Protein AF-A0A0Q7Z642-F1 (afdb_monomer)

Foldseek 3Di:
DDPVVVVVVVVVLVVLVVVLVVVLVVLLVVLVVQLVVVCVVDVDLLCLLVSLVSLLVSLVVSVVSVVVSVVVSVVVVVVVCVVVVNPDDDPPVPPDPPPSVVSSVVSNVSSVVSSVRNVVVVPD

pLDDT: mean 82.87, std 10.45, range [47.28, 94.44]

Structure (mmCIF, N/CA/C/O backbone):
data_AF-A0A0Q7Z642-F1
#
_entry.id   AF-A0A0Q7Z642-F1
#
loop_
_atom_site.group_PDB
_atom_site.id
_atom_site.type_symbol
_atom_site.label_atom_id
_atom_site.label_alt_id
_atom_site.label_comp_id
_atom_site.label_asym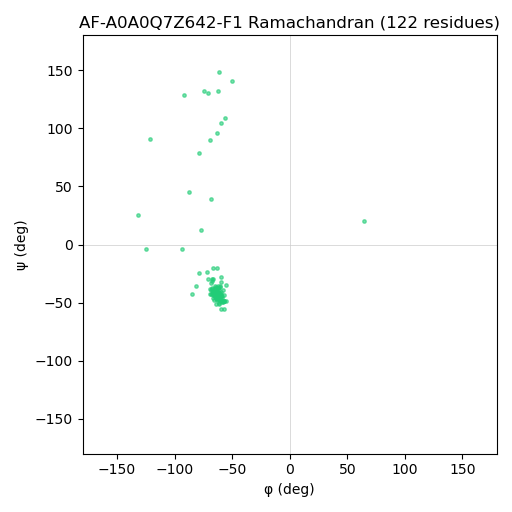_id
_atom_site.label_entity_id
_atom_site.label_seq_id
_atom_site.pdbx_PDB_ins_code
_atom_site.Cartn_x
_atom_site.Cartn_y
_atom_site.Cartn_z
_atom_site.occupancy
_atom_site.B_iso_or_equiv
_atom_site.auth_seq_id
_atom_site.auth_comp_id
_atom_site.auth_asym_id
_atom_site.auth_atom_id
_atom_site.pdbx_PDB_model_num
ATOM 1 N N . MET A 1 1 ? -19.928 -6.765 32.585 1.00 61.41 1 MET A N 1
ATOM 2 C CA . MET A 1 1 ? -20.115 -6.380 31.170 1.00 61.41 1 MET A CA 1
ATOM 3 C C . MET A 1 1 ? -20.857 -7.499 30.475 1.00 61.41 1 MET A C 1
ATOM 5 O O . MET A 1 1 ? -20.410 -8.637 30.582 1.00 61.41 1 MET A O 1
ATOM 9 N N . ASP A 1 2 ? -21.956 -7.181 29.793 1.00 79.88 2 ASP A N 1
ATOM 10 C CA . ASP A 1 2 ? -22.701 -8.155 28.993 1.00 79.88 2 ASP A CA 1
ATOM 11 C C . ASP A 1 2 ? -21.840 -8.700 27.855 1.00 79.88 2 ASP A C 1
ATOM 13 O O . ASP A 1 2 ? -21.193 -7.954 27.113 1.00 79.88 2 ASP A O 1
ATOM 17 N N . ARG A 1 3 ? -21.834 -10.026 27.718 1.00 79.00 3 ARG A N 1
ATOM 18 C CA . ARG A 1 3 ? -21.097 -10.752 26.677 1.00 79.00 3 ARG A CA 1
ATOM 19 C C . ARG A 1 3 ? -21.469 -10.265 25.273 1.00 79.00 3 ARG A C 1
ATOM 21 O O . ARG A 1 3 ? -20.598 -10.159 24.412 1.00 79.00 3 ARG A O 1
ATOM 28 N N . ASP A 1 4 ? -22.729 -9.897 25.075 1.00 82.06 4 ASP A N 1
ATOM 29 C CA . ASP A 1 4 ? -23.249 -9.416 23.796 1.00 82.06 4 ASP A CA 1
ATOM 30 C C . ASP A 1 4 ? -22.660 -8.053 23.412 1.00 82.06 4 ASP A C 1
ATOM 32 O O . ASP A 1 4 ? -22.281 -7.842 22.260 1.00 82.06 4 ASP A O 1
ATOM 36 N N . ALA A 1 5 ? -22.448 -7.160 24.384 1.00 77.12 5 ALA A N 1
ATOM 37 C CA . ALA A 1 5 ? -21.808 -5.866 24.147 1.00 77.12 5 ALA A CA 1
ATOM 38 C C . ALA A 1 5 ? -20.340 -6.019 23.698 1.00 77.12 5 ALA A C 1
ATOM 40 O O . ALA A 1 5 ? -19.860 -5.274 22.840 1.00 77.12 5 ALA A O 1
ATOM 41 N N . LEU A 1 6 ? -19.628 -7.022 24.226 1.00 78.50 6 LEU A N 1
ATOM 42 C CA . LEU A 1 6 ? -18.258 -7.340 23.804 1.00 78.50 6 LEU A CA 1
ATOM 43 C C . LEU A 1 6 ? -18.207 -7.921 22.384 1.00 78.50 6 LEU A C 1
ATOM 45 O O . LEU A 1 6 ? -17.304 -7.578 21.618 1.00 78.50 6 LEU A O 1
ATOM 49 N N . LEU A 1 7 ? -19.178 -8.758 22.010 1.00 83.75 7 LEU A N 1
ATOM 50 C CA . LEU A 1 7 ? -19.278 -9.318 20.659 1.00 83.75 7 LEU A CA 1
ATOM 51 C C . LEU A 1 7 ? -19.598 -8.239 19.619 1.00 83.75 7 LEU A C 1
ATOM 53 O O . LEU A 1 7 ? -18.966 -8.198 18.561 1.00 83.75 7 LEU A O 1
ATOM 57 N N . VAL A 1 8 ? -20.517 -7.323 19.936 1.00 81.50 8 VAL A N 1
ATOM 58 C CA . VAL A 1 8 ? -20.831 -6.167 19.080 1.00 81.50 8 VAL A CA 1
ATOM 59 C C . VAL A 1 8 ? -19.600 -5.273 18.908 1.00 81.50 8 VAL A C 1
ATOM 61 O O . VAL A 1 8 ? -19.260 -4.909 17.780 1.00 81.50 8 VAL A O 1
ATOM 64 N N . ARG A 1 9 ? -18.866 -4.992 19.994 1.00 78.19 9 ARG A N 1
ATOM 65 C CA . ARG A 1 9 ? -17.601 -4.237 19.950 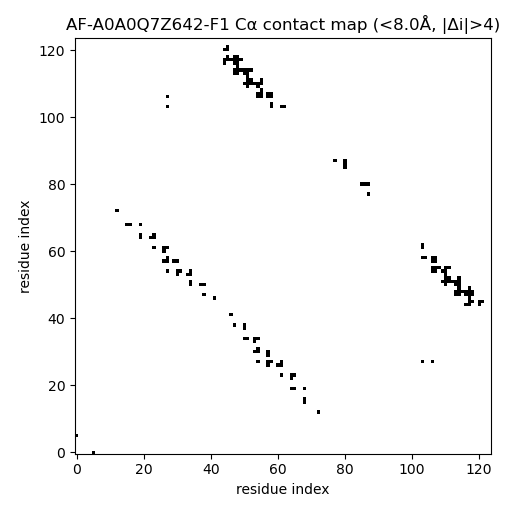1.00 78.19 9 ARG A CA 1
ATOM 66 C C . ARG A 1 9 ? -16.580 -4.895 19.027 1.00 78.19 9 ARG A C 1
ATOM 68 O O . ARG A 1 9 ? -15.981 -4.213 18.195 1.00 78.19 9 ARG A O 1
ATOM 75 N N . TYR A 1 10 ? -16.379 -6.204 19.170 1.00 80.00 10 TYR A N 1
ATOM 76 C CA . TYR A 1 10 ? -15.436 -6.943 18.336 1.00 80.00 10 TYR A CA 1
ATOM 77 C C . TYR A 1 10 ? -15.827 -6.877 16.857 1.00 80.00 10 TYR A C 1
ATOM 79 O O . TYR A 1 10 ? -14.975 -6.583 16.023 1.00 80.00 10 TYR A O 1
ATOM 87 N N . ARG A 1 11 ? -17.116 -7.058 16.543 1.00 85.62 11 ARG A N 1
ATOM 88 C CA . ARG A 1 11 ? -17.632 -7.036 15.169 1.00 85.62 11 ARG A CA 1
ATOM 89 C C . ARG A 1 11 ? -17.437 -5.686 14.477 1.00 85.62 11 ARG A C 1
ATOM 91 O O . ARG A 1 11 ? -16.921 -5.631 13.366 1.00 85.62 11 ARG A O 1
ATOM 98 N N . VAL A 1 12 ? -17.777 -4.583 15.145 1.00 83.00 12 VAL A N 1
ATOM 99 C CA . VAL A 1 12 ? -17.593 -3.233 14.576 1.00 83.00 12 VAL A CA 1
ATOM 100 C C . VAL A 1 12 ? -16.108 -2.936 14.327 1.00 83.00 12 VAL A C 1
ATOM 102 O O . VAL A 1 12 ? -15.732 -2.374 13.293 1.00 83.00 12 VAL A O 1
ATOM 105 N N . MET A 1 13 ? -15.236 -3.359 15.249 1.00 79.56 13 MET A N 1
ATOM 106 C CA . MET A 1 13 ? -13.788 -3.202 15.097 1.00 79.56 13 MET A CA 1
ATOM 107 C C . MET A 1 13 ? -13.215 -4.078 13.975 1.00 79.56 13 MET A C 1
ATOM 109 O O . MET A 1 13 ? -12.337 -3.617 13.240 1.00 79.56 13 MET A O 1
ATOM 113 N N . SER A 1 14 ? -13.696 -5.316 13.819 1.00 81.75 14 SER A N 1
ATOM 114 C CA . SER A 1 14 ? -13.248 -6.217 12.755 1.00 81.75 14 SER A CA 1
ATOM 115 C C . SER A 1 14 ? -13.691 -5.742 11.375 1.00 81.75 14 SER A C 1
ATOM 117 O O . SER A 1 14 ? -12.877 -5.745 10.454 1.00 81.75 14 SER A O 1
ATOM 119 N N . ASP A 1 15 ? -14.934 -5.276 11.236 1.00 87.19 15 ASP A N 1
ATOM 120 C CA . ASP A 1 15 ? -15.488 -4.824 9.953 1.00 87.19 15 ASP A CA 1
ATOM 121 C C . ASP A 1 15 ? -14.731 -3.602 9.420 1.00 87.19 15 ASP A C 1
ATOM 123 O O . ASP A 1 15 ? -14.373 -3.543 8.241 1.00 87.19 15 ASP A O 1
ATOM 127 N N . THR A 1 16 ? -14.387 -2.665 10.308 1.00 80.75 16 THR A N 1
ATOM 128 C CA . THR A 1 16 ? -13.599 -1.477 9.948 1.00 80.75 16 THR A CA 1
ATOM 129 C C . THR A 1 16 ? -12.197 -1.864 9.463 1.00 80.75 16 THR A C 1
ATOM 131 O O . THR A 1 16 ? -11.756 -1.396 8.412 1.00 80.75 16 THR A O 1
ATOM 134 N N . ARG A 1 17 ? -11.506 -2.769 10.174 1.00 82.69 17 ARG A N 1
ATOM 135 C CA . ARG A 1 17 ? -10.182 -3.274 9.757 1.00 82.69 17 ARG A CA 1
ATOM 136 C C . ARG A 1 17 ? -10.238 -4.021 8.424 1.00 82.69 17 ARG A C 1
ATOM 138 O O . ARG A 1 17 ? -9.375 -3.821 7.572 1.00 82.69 17 ARG A O 1
ATOM 145 N N . LEU A 1 18 ? -11.261 -4.852 8.218 1.00 85.94 18 LEU A N 1
ATOM 146 C CA . LEU A 1 18 ? -11.483 -5.578 6.964 1.00 85.94 18 LEU A CA 1
ATOM 147 C C . LEU A 1 18 ? -11.702 -4.624 5.789 1.00 85.94 18 LEU A C 1
ATOM 149 O O . LEU A 1 18 ? -11.143 -4.844 4.715 1.00 85.94 18 LEU A O 1
ATOM 153 N N . HIS A 1 19 ? -12.476 -3.556 5.986 1.00 88.44 19 HIS A N 1
ATOM 154 C CA . HIS A 1 19 ? -12.716 -2.552 4.955 1.00 88.44 19 HIS A CA 1
ATOM 155 C C . HIS A 1 19 ? -11.418 -1.857 4.516 1.00 88.44 19 HIS A C 1
ATOM 157 O O . HIS A 1 19 ? -11.106 -1.839 3.324 1.00 88.44 19 HIS A O 1
ATOM 163 N N . PHE A 1 20 ? -10.616 -1.362 5.466 1.00 86.62 20 PHE A N 1
ATOM 164 C CA . PHE A 1 20 ? -9.326 -0.737 5.154 1.00 86.62 20 PHE A CA 1
ATOM 165 C C . PHE A 1 20 ? -8.323 -1.720 4.551 1.00 86.62 20 PHE A C 1
ATOM 167 O O . PHE A 1 20 ? -7.628 -1.363 3.603 1.00 86.62 20 PHE A O 1
ATOM 174 N N . SER A 1 21 ? -8.296 -2.967 5.028 1.00 87.38 21 SER A N 1
ATOM 175 C CA . SER A 1 21 ? -7.441 -4.013 4.458 1.00 87.38 21 SER A CA 1
ATOM 176 C C . SER A 1 21 ? -7.800 -4.303 2.999 1.00 87.38 21 SER A C 1
ATOM 178 O O . SER A 1 21 ? -6.915 -4.387 2.153 1.00 87.38 21 SER A O 1
ATOM 180 N N . ARG A 1 22 ? -9.095 -4.399 2.669 1.00 90.19 22 ARG A N 1
ATOM 181 C CA . ARG A 1 22 ? -9.555 -4.590 1.283 1.00 90.19 22 ARG A CA 1
ATOM 182 C C . ARG A 1 22 ? -9.175 -3.415 0.390 1.00 90.19 22 ARG A C 1
ATOM 184 O O . ARG A 1 22 ? -8.664 -3.642 -0.699 1.00 90.19 22 ARG A O 1
ATOM 191 N N . LEU A 1 23 ? -9.389 -2.182 0.853 1.00 90.12 23 LEU A N 1
ATOM 192 C CA . LEU A 1 23 ? -8.988 -0.983 0.111 1.00 90.12 23 LEU A CA 1
ATOM 193 C C . LEU A 1 23 ? -7.475 -0.936 -0.110 1.00 90.12 23 LEU A C 1
ATOM 195 O O . LEU A 1 23 ? -7.030 -0.649 -1.215 1.00 90.12 23 LEU A O 1
ATOM 199 N N . TYR A 1 24 ? -6.694 -1.257 0.921 1.00 91.00 24 TYR A N 1
ATOM 200 C CA . TYR A 1 24 ? -5.242 -1.334 0.834 1.00 91.00 24 TYR A CA 1
ATOM 201 C C . TYR A 1 24 ? -4.808 -2.320 -0.257 1.00 91.00 24 TYR A C 1
ATOM 203 O O . TYR A 1 24 ? -4.110 -1.927 -1.186 1.00 91.00 24 TYR A O 1
ATOM 211 N N . PHE A 1 25 ? -5.270 -3.573 -0.201 1.00 90.38 25 PHE A N 1
ATOM 212 C CA . PHE A 1 25 ? -4.886 -4.579 -1.195 1.00 90.38 25 PHE A CA 1
ATOM 213 C C . PHE A 1 25 ? -5.428 -4.274 -2.592 1.00 90.38 25 PHE A C 1
ATOM 215 O O . PHE A 1 25 ? -4.771 -4.613 -3.570 1.00 90.38 25 PHE A O 1
ATOM 222 N N . ALA A 1 26 ? -6.578 -3.606 -2.706 1.00 91.81 26 ALA A N 1
ATOM 223 C CA . ALA A 1 26 ? -7.092 -3.147 -3.992 1.00 91.81 26 ALA A CA 1
ATOM 224 C C . ALA A 1 26 ? -6.180 -2.088 -4.631 1.00 91.81 26 ALA A C 1
ATOM 226 O O . ALA A 1 26 ? -5.943 -2.151 -5.833 1.00 91.81 26 ALA A O 1
ATOM 227 N N . VAL A 1 27 ? -5.636 -1.153 -3.840 1.00 92.62 27 VAL A N 1
ATOM 228 C CA . VAL A 1 27 ? -4.682 -0.143 -4.330 1.00 92.62 27 VAL A CA 1
ATOM 229 C C . VAL A 1 27 ? -3.394 -0.801 -4.813 1.00 92.62 27 VAL A C 1
ATOM 231 O O . VAL A 1 27 ? -3.011 -0.553 -5.948 1.00 92.62 27 VAL A O 1
ATOM 234 N N . ILE A 1 28 ? -2.789 -1.668 -3.993 1.00 91.81 28 ILE A N 1
ATOM 235 C CA . ILE A 1 28 ? -1.572 -2.434 -4.333 1.00 91.81 28 ILE A CA 1
ATOM 236 C C . ILE A 1 28 ? -1.801 -3.270 -5.606 1.00 91.81 28 ILE A C 1
ATOM 238 O O . ILE A 1 28 ? -1.014 -3.243 -6.546 1.00 91.81 28 ILE A O 1
ATOM 242 N N . ALA A 1 29 ? -2.912 -4.010 -5.677 1.00 92.50 29 ALA A N 1
ATOM 243 C CA . ALA A 1 29 ? -3.223 -4.825 -6.849 1.00 92.50 29 ALA A CA 1
ATOM 244 C C . ALA A 1 29 ? -3.406 -3.965 -8.108 1.00 92.50 29 ALA A C 1
ATOM 246 O O . ALA A 1 29 ? -2.928 -4.333 -9.179 1.00 92.50 29 ALA A O 1
ATOM 247 N N . PHE A 1 30 ? -4.073 -2.816 -7.984 1.00 93.94 30 PHE A N 1
ATOM 248 C CA . PHE A 1 30 ? -4.256 -1.887 -9.092 1.00 93.94 30 PHE A CA 1
ATOM 249 C C . PHE A 1 30 ? -2.928 -1.308 -9.583 1.00 93.94 30 PHE A C 1
ATOM 251 O O . PHE A 1 30 ? -2.701 -1.294 -10.790 1.00 93.94 30 PHE A O 1
ATOM 258 N N . SER A 1 31 ? -2.043 -0.862 -8.685 1.00 91.88 31 SER A N 1
ATOM 259 C CA . SER A 1 31 ? -0.735 -0.334 -9.079 1.00 91.88 31 SER A CA 1
ATOM 260 C C . SER A 1 31 ? 0.114 -1.399 -9.761 1.00 91.88 31 SER A C 1
ATOM 262 O O . SER A 1 31 ? 0.625 -1.129 -10.842 1.00 91.88 31 SER A O 1
ATOM 264 N N . VAL A 1 32 ? 0.165 -2.626 -9.234 1.00 91.69 32 VAL A N 1
ATOM 265 C CA . VAL A 1 32 ? 0.871 -3.747 -9.881 1.00 91.69 32 VAL A CA 1
ATOM 266 C C . VAL A 1 32 ? 0.312 -4.042 -11.276 1.00 91.69 32 VAL A C 1
ATOM 268 O O . VAL A 1 32 ? 1.076 -4.141 -12.238 1.00 91.69 32 VAL A O 1
ATOM 271 N N . LEU A 1 33 ? -1.012 -4.163 -11.416 1.00 94.44 33 LEU A N 1
ATOM 272 C CA . LEU A 1 33 ? -1.646 -4.434 -12.711 1.00 94.44 33 LEU A CA 1
ATOM 273 C C . LEU A 1 33 ? -1.405 -3.302 -13.712 1.00 94.44 33 LEU A C 1
ATOM 275 O O . LEU A 1 33 ? -1.123 -3.568 -14.879 1.00 94.44 33 LEU A O 1
ATOM 279 N N . LEU A 1 34 ? -1.478 -2.049 -13.261 1.00 91.88 34 LEU A N 1
ATOM 280 C CA . LEU A 1 34 ? -1.207 -0.886 -14.097 1.00 91.88 34 LEU A CA 1
ATOM 281 C C . LEU A 1 34 ? 0.259 -0.852 -14.543 1.00 91.88 34 LEU A C 1
ATOM 283 O O . LEU A 1 34 ? 0.528 -0.616 -15.717 1.00 91.88 34 LEU A O 1
ATOM 287 N N . THR A 1 35 ? 1.205 -1.137 -13.647 1.00 91.25 35 THR A N 1
ATOM 288 C CA . THR A 1 35 ? 2.631 -1.243 -13.980 1.00 91.25 35 THR A CA 1
ATOM 289 C C . THR A 1 35 ? 2.881 -2.318 -15.032 1.00 91.25 35 THR A C 1
ATOM 291 O O . THR A 1 35 ? 3.573 -2.051 -16.012 1.00 91.25 35 THR A O 1
ATOM 294 N N . LEU A 1 36 ? 2.282 -3.505 -14.881 1.00 91.00 36 LEU A N 1
ATOM 295 C CA . LEU A 1 36 ? 2.393 -4.586 -15.865 1.00 91.00 36 LEU A CA 1
ATOM 296 C C . LEU A 1 36 ? 1.776 -4.203 -17.216 1.00 91.00 36 LEU A C 1
ATOM 298 O O . LEU A 1 36 ? 2.376 -4.465 -18.257 1.00 91.00 36 LEU A O 1
ATOM 302 N N . ALA A 1 37 ? 0.609 -3.555 -17.211 1.00 91.00 37 ALA A N 1
ATOM 303 C CA . ALA A 1 37 ? -0.049 -3.096 -18.430 1.00 91.00 37 ALA A CA 1
ATOM 304 C C . ALA A 1 37 ? 0.788 -2.042 -19.172 1.00 91.00 37 ALA A C 1
ATOM 306 O O . ALA A 1 37 ? 0.941 -2.118 -20.390 1.00 91.00 37 ALA A O 1
ATOM 307 N N . LEU A 1 38 ? 1.370 -1.085 -18.444 1.00 88.69 38 LEU A N 1
ATOM 308 C CA . LEU A 1 38 ? 2.247 -0.072 -19.027 1.00 88.69 38 LEU A CA 1
ATOM 309 C C . LEU A 1 38 ? 3.540 -0.681 -19.569 1.00 88.69 38 LEU A C 1
ATOM 311 O O . LEU A 1 38 ? 3.981 -0.294 -20.646 1.00 88.69 38 LEU A O 1
ATOM 315 N N . TRP A 1 39 ? 4.119 -1.652 -18.863 1.00 85.31 39 TRP A N 1
ATOM 316 C CA . TRP A 1 39 ? 5.310 -2.358 -19.330 1.00 85.31 39 TRP A CA 1
ATOM 317 C C . TRP A 1 39 ? 5.044 -3.174 -20.603 1.00 85.31 39 TRP A C 1
ATOM 319 O O . TRP A 1 39 ? 5.870 -3.189 -21.510 1.00 85.31 39 TRP A O 1
ATOM 329 N N . ALA A 1 40 ? 3.862 -3.788 -20.719 1.00 87.50 40 ALA A N 1
ATOM 330 C CA . ALA A 1 40 ? 3.446 -4.485 -21.936 1.00 87.50 40 ALA A CA 1
ATOM 331 C C . ALA A 1 40 ? 3.215 -3.534 -23.126 1.00 87.50 40 ALA A C 1
ATOM 333 O O . ALA A 1 40 ? 3.432 -3.925 -24.272 1.00 87.50 40 ALA A O 1
ATOM 334 N N . LEU A 1 41 ? 2.775 -2.296 -22.868 1.00 87.50 41 LEU A N 1
ATOM 335 C CA . LEU A 1 41 ? 2.519 -1.290 -23.903 1.00 87.50 41 LEU A CA 1
ATOM 336 C C . LEU A 1 41 ? 3.802 -0.573 -24.358 1.00 87.50 41 LEU A C 1
ATOM 338 O O . LEU A 1 41 ? 3.942 -0.245 -25.535 1.00 87.50 41 LEU A O 1
ATOM 342 N N . PHE A 1 42 ? 4.738 -0.344 -23.436 1.00 84.06 42 PHE A N 1
ATOM 343 C CA . PHE A 1 42 ? 5.992 0.363 -23.680 1.00 84.06 42 PHE A CA 1
ATOM 344 C C . PHE A 1 42 ? 7.186 -0.535 -23.348 1.00 84.06 42 PHE A C 1
ATOM 346 O O . PHE A 1 42 ? 7.718 -0.511 -22.241 1.00 84.06 42 PHE A O 1
ATOM 353 N N . LEU A 1 43 ? 7.661 -1.279 -24.348 1.00 77.38 43 LEU A N 1
ATOM 354 C CA . LEU A 1 43 ? 8.835 -2.158 -24.236 1.00 77.38 43 LEU A CA 1
ATOM 355 C C . LEU A 1 43 ? 10.181 -1.403 -24.270 1.00 77.38 43 LEU A C 1
ATOM 357 O O . LEU A 1 43 ? 11.236 -2.012 -24.436 1.00 77.38 43 LEU A O 1
ATOM 361 N N . VAL A 1 44 ? 10.160 -0.074 -24.138 1.00 82.94 44 VAL A N 1
ATOM 362 C CA . VAL A 1 44 ? 11.356 0.776 -24.173 1.00 82.94 44 VAL A CA 1
ATOM 363 C C . VAL A 1 44 ? 11.878 0.977 -22.754 1.00 82.94 44 VAL A C 1
ATOM 365 O O . VAL A 1 44 ? 11.134 1.384 -21.865 1.00 82.94 44 VAL A O 1
ATOM 368 N N . VAL A 1 45 ? 13.173 0.730 -22.546 1.00 79.19 45 VAL A N 1
ATOM 369 C CA . VAL A 1 45 ? 13.816 0.792 -21.221 1.00 79.19 45 VAL A CA 1
ATOM 370 C C . VAL A 1 45 ? 13.719 2.191 -20.597 1.00 79.19 45 VAL A C 1
ATOM 372 O O . VAL A 1 45 ? 13.475 2.306 -19.402 1.00 79.19 45 VAL A O 1
ATOM 375 N N . GLU A 1 46 ? 13.802 3.257 -21.395 1.00 80.25 46 GLU A N 1
ATOM 376 C CA . GLU A 1 46 ? 13.645 4.647 -20.932 1.00 80.25 46 GLU A CA 1
ATOM 377 C C . GLU A 1 46 ? 12.270 4.912 -20.289 1.00 80.25 46 GLU A C 1
ATOM 379 O O . GLU A 1 46 ? 12.152 5.667 -19.320 1.00 80.25 46 GLU A O 1
ATOM 384 N N . ALA A 1 47 ? 11.217 4.230 -20.760 1.00 82.00 47 ALA A N 1
ATOM 385 C CA . ALA A 1 47 ? 9.870 4.372 -20.210 1.00 82.00 47 ALA A CA 1
ATOM 386 C C . ALA A 1 47 ? 9.766 3.839 -18.770 1.00 82.00 47 ALA A C 1
ATOM 388 O O . ALA A 1 47 ? 8.878 4.260 -18.024 1.00 82.00 47 ALA A O 1
ATOM 389 N N . LEU A 1 48 ? 10.698 2.976 -18.336 1.00 83.94 48 LEU A N 1
ATOM 390 C CA . LEU A 1 48 ? 10.750 2.464 -16.963 1.00 83.94 48 LEU A CA 1
ATOM 391 C C . LEU A 1 48 ? 10.900 3.584 -15.928 1.00 83.94 48 LEU A C 1
ATOM 393 O O . LEU A 1 48 ? 10.386 3.443 -14.818 1.00 83.94 48 LEU A O 1
ATOM 397 N N . ALA A 1 49 ? 11.508 4.718 -16.302 1.00 85.19 49 ALA A N 1
ATOM 398 C CA . ALA A 1 49 ? 11.637 5.883 -15.430 1.00 85.19 49 ALA A CA 1
ATOM 399 C C . ALA A 1 49 ? 10.265 6.438 -15.021 1.00 85.19 49 ALA A C 1
ATOM 401 O O . ALA A 1 49 ? 10.061 6.819 -13.872 1.00 85.19 49 ALA A O 1
ATOM 402 N N . VAL A 1 50 ? 9.309 6.454 -15.954 1.00 87.50 50 VAL A N 1
ATOM 403 C CA . VAL A 1 50 ? 7.941 6.940 -15.724 1.00 87.50 50 VAL A CA 1
ATOM 404 C C . VAL A 1 50 ? 7.067 5.835 -15.132 1.00 87.50 50 VAL A C 1
ATOM 406 O O . VAL A 1 50 ? 6.328 6.073 -14.179 1.00 87.50 50 VAL A O 1
ATOM 409 N N . ILE A 1 51 ? 7.184 4.608 -15.646 1.00 88.62 51 ILE A N 1
ATOM 410 C CA . ILE A 1 51 ? 6.406 3.449 -15.185 1.00 88.62 51 ILE A CA 1
ATOM 411 C C . ILE A 1 51 ? 6.716 3.123 -13.718 1.00 88.62 51 ILE A C 1
ATOM 413 O O . ILE A 1 51 ? 5.807 2.799 -12.954 1.00 88.62 51 ILE A O 1
ATOM 417 N N . GLY A 1 52 ? 7.974 3.268 -13.296 1.00 85.75 52 GLY A N 1
ATOM 418 C CA . GLY A 1 52 ? 8.405 3.031 -11.920 1.00 85.75 52 GLY A CA 1
ATOM 419 C C . GLY A 1 52 ? 7.777 3.976 -10.890 1.00 85.75 52 GLY A C 1
ATOM 420 O O . GLY A 1 52 ? 7.682 3.613 -9.719 1.00 85.75 52 GLY A O 1
ATOM 421 N N . TRP A 1 53 ? 7.258 5.142 -11.297 1.00 90.44 53 TRP A N 1
ATOM 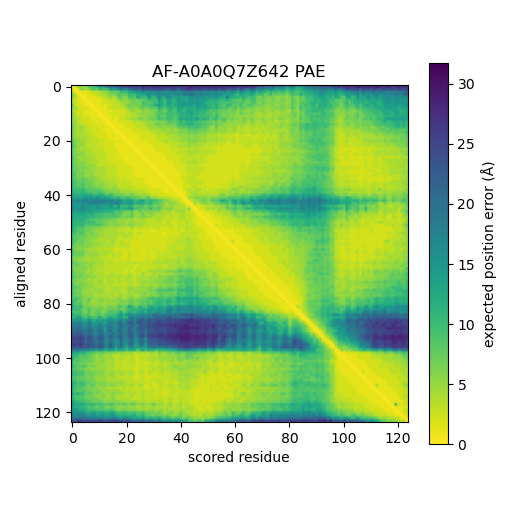422 C CA . TRP A 1 53 ? 6.527 6.033 -10.387 1.00 90.44 53 TRP A CA 1
ATOM 423 C C . TRP A 1 53 ? 5.144 5.508 -9.997 1.00 90.44 53 TRP A C 1
ATOM 425 O O . TRP A 1 53 ? 4.638 5.872 -8.936 1.00 90.44 53 TRP A O 1
ATOM 435 N N . VAL A 1 54 ? 4.539 4.633 -10.805 1.00 92.12 54 VAL A N 1
ATOM 436 C CA . VAL A 1 54 ? 3.222 4.039 -10.525 1.00 92.12 54 VAL A CA 1
ATOM 437 C C . VAL A 1 54 ? 3.201 3.256 -9.204 1.00 92.12 54 VAL A C 1
ATOM 439 O O . VAL A 1 54 ? 2.392 3.599 -8.340 1.00 92.12 54 VAL A O 1
ATOM 442 N N . PRO A 1 55 ? 4.079 2.263 -8.975 1.00 90.38 55 PRO A N 1
ATOM 443 C CA . PRO A 1 55 ? 4.121 1.537 -7.705 1.00 90.38 55 PRO A CA 1
ATOM 444 C C . PRO A 1 55 ? 4.587 2.424 -6.539 1.00 90.38 55 PRO A C 1
ATOM 446 O O . PRO A 1 55 ? 4.103 2.257 -5.423 1.00 90.38 55 PRO A O 1
ATOM 449 N N . VAL A 1 56 ? 5.432 3.440 -6.768 1.00 90.56 56 VAL A N 1
ATOM 450 C CA . VAL A 1 56 ? 5.786 4.424 -5.720 1.00 90.56 56 VAL A CA 1
ATOM 451 C C . VAL A 1 56 ? 4.553 5.220 -5.272 1.00 90.56 56 VAL A C 1
ATOM 453 O O . VAL A 1 56 ? 4.300 5.366 -4.074 1.00 90.56 56 VAL A O 1
ATOM 456 N N . ALA A 1 57 ? 3.750 5.706 -6.221 1.00 89.50 57 ALA A N 1
ATOM 457 C CA . ALA A 1 57 ? 2.504 6.410 -5.932 1.00 89.50 57 ALA A CA 1
ATOM 458 C C . ALA A 1 57 ? 1.462 5.482 -5.283 1.00 89.50 57 ALA A C 1
ATOM 460 O O . ALA A 1 57 ? 0.803 5.880 -4.319 1.00 89.50 57 ALA A O 1
ATOM 461 N N . GLY A 1 58 ? 1.353 4.236 -5.757 1.00 88.88 58 GLY A N 1
ATOM 462 C CA . GLY A 1 58 ? 0.512 3.194 -5.163 1.00 88.88 58 GLY A CA 1
ATOM 463 C C . GLY A 1 58 ? 0.871 2.933 -3.700 1.00 88.88 58 GLY A C 1
ATOM 464 O O . GLY A 1 58 ? 0.007 3.018 -2.823 1.00 88.88 58 GLY A O 1
ATOM 465 N N . ALA A 1 59 ? 2.162 2.750 -3.410 1.00 89.69 59 ALA A N 1
ATOM 466 C CA . ALA A 1 59 ? 2.676 2.599 -2.054 1.00 89.69 59 ALA A CA 1
ATOM 467 C C . ALA A 1 59 ? 2.366 3.828 -1.184 1.00 89.69 59 ALA A C 1
ATOM 469 O O . ALA A 1 59 ? 1.914 3.681 -0.050 1.00 89.69 59 ALA A O 1
ATOM 470 N N . PHE A 1 60 ? 2.511 5.051 -1.700 1.00 91.69 60 PHE A N 1
ATOM 471 C CA . PHE A 1 60 ? 2.153 6.258 -0.947 1.00 91.69 60 PHE A CA 1
ATOM 472 C C . PHE A 1 60 ? 0.661 6.301 -0.569 1.00 91.69 60 PHE A C 1
ATOM 474 O O . PHE A 1 60 ? 0.307 6.597 0.578 1.00 91.69 60 PHE A O 1
ATOM 481 N N . VAL A 1 61 ? -0.234 5.967 -1.503 1.00 91.56 61 VAL A N 1
ATOM 482 C CA . VAL A 1 61 ? -1.681 5.895 -1.234 1.00 91.56 61 VAL A CA 1
ATOM 483 C C . VAL A 1 61 ? -1.983 4.813 -0.195 1.00 91.56 61 VAL A C 1
ATOM 485 O O . VAL A 1 61 ? -2.699 5.066 0.778 1.00 91.56 61 VAL A O 1
ATOM 488 N N . ALA A 1 62 ? -1.386 3.635 -0.349 1.00 88.94 62 ALA A N 1
ATOM 489 C CA . ALA A 1 62 ? -1.544 2.514 0.564 1.00 88.94 62 ALA A CA 1
ATOM 490 C C . ALA A 1 62 ? -1.022 2.836 1.983 1.00 88.94 62 ALA A C 1
ATOM 492 O O . ALA A 1 62 ? -1.656 2.486 2.982 1.00 88.94 62 ALA A O 1
ATOM 493 N N . GLN A 1 63 ? 0.063 3.608 2.099 1.00 89.56 63 GLN A N 1
ATOM 494 C CA . GLN A 1 63 ? 0.574 4.109 3.378 1.00 89.56 63 GLN A CA 1
ATOM 495 C C . GLN A 1 63 ? -0.426 5.055 4.050 1.00 89.56 63 GLN A C 1
ATOM 497 O O . GLN A 1 63 ? -0.669 4.954 5.255 1.00 89.56 63 GLN A O 1
ATOM 502 N N . ARG A 1 64 ? -1.046 5.965 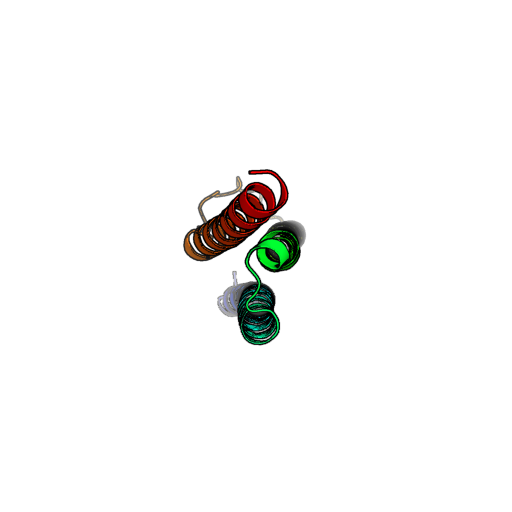3.287 1.00 89.75 64 ARG A N 1
ATOM 503 C CA . ARG A 1 64 ? -2.076 6.868 3.828 1.00 89.75 64 ARG A CA 1
ATOM 504 C C . ARG A 1 64 ? -3.304 6.103 4.310 1.00 89.75 64 ARG A C 1
ATOM 506 O O . ARG A 1 64 ? -3.867 6.484 5.335 1.00 89.75 64 ARG A O 1
ATOM 513 N N . LEU A 1 65 ? -3.698 5.029 3.624 1.00 87.69 65 LEU A N 1
ATOM 514 C CA . LEU A 1 65 ? -4.783 4.152 4.074 1.00 87.69 65 LEU A CA 1
ATOM 515 C C . LEU A 1 65 ? -4.447 3.477 5.408 1.00 87.69 65 LEU A C 1
ATOM 517 O O . LEU A 1 65 ? -5.269 3.526 6.320 1.00 87.69 65 LEU A O 1
ATOM 521 N N . LEU A 1 66 ? -3.226 2.957 5.571 1.00 85.25 66 LEU A N 1
ATOM 522 C CA . LEU A 1 66 ? -2.762 2.376 6.839 1.00 85.25 66 LEU A CA 1
ATOM 523 C C . LEU A 1 66 ? -2.772 3.391 7.991 1.00 85.25 66 LEU A C 1
ATOM 525 O O . LEU A 1 66 ? -3.183 3.076 9.109 1.00 85.25 66 LEU A O 1
ATOM 529 N N . LEU A 1 67 ? -2.319 4.621 7.740 1.00 87.12 67 LEU A N 1
ATOM 530 C CA . LEU A 1 67 ? -2.338 5.680 8.753 1.00 87.12 67 LEU A CA 1
ATOM 531 C C . LEU A 1 67 ? -3.772 6.080 9.122 1.00 87.12 67 LEU A C 1
ATOM 533 O O . LEU A 1 67 ? -4.073 6.257 10.304 1.00 87.12 67 LEU A O 1
ATOM 537 N N . ARG A 1 68 ? -4.668 6.168 8.131 1.00 86.81 68 ARG A N 1
ATOM 538 C CA . ARG A 1 68 ? -6.091 6.448 8.359 1.00 86.81 68 ARG A CA 1
ATOM 539 C C . ARG A 1 68 ? -6.765 5.338 9.155 1.00 86.81 68 ARG A C 1
ATOM 541 O O . ARG A 1 68 ? -7.437 5.653 10.133 1.00 86.81 68 ARG A O 1
ATOM 548 N N . GLU A 1 69 ? -6.527 4.075 8.815 1.00 86.94 69 GLU A N 1
ATOM 549 C CA . GLU A 1 69 ? -7.029 2.922 9.570 1.00 86.94 69 GLU A CA 1
ATOM 550 C C . GLU A 1 69 ? -6.606 3.009 11.040 1.00 86.94 69 GLU A C 1
ATOM 552 O O . GLU A 1 69 ? -7.443 2.909 11.938 1.00 86.94 69 GLU A O 1
ATOM 557 N N . ARG A 1 70 ? -5.316 3.273 11.297 1.00 83.62 70 ARG A N 1
ATOM 558 C CA . ARG A 1 70 ? -4.791 3.434 12.660 1.00 83.62 70 ARG A CA 1
ATOM 559 C C . ARG A 1 70 ? -5.483 4.572 13.398 1.00 83.62 70 ARG A C 1
ATOM 561 O O . ARG A 1 70 ? -5.930 4.356 14.519 1.00 83.62 70 ARG A O 1
ATOM 568 N N . SER A 1 71 ? -5.614 5.742 12.768 1.00 84.94 71 SER A N 1
ATOM 569 C CA . SER A 1 71 ? -6.280 6.896 13.387 1.00 84.94 71 SER A CA 1
ATOM 570 C C . SER A 1 71 ? -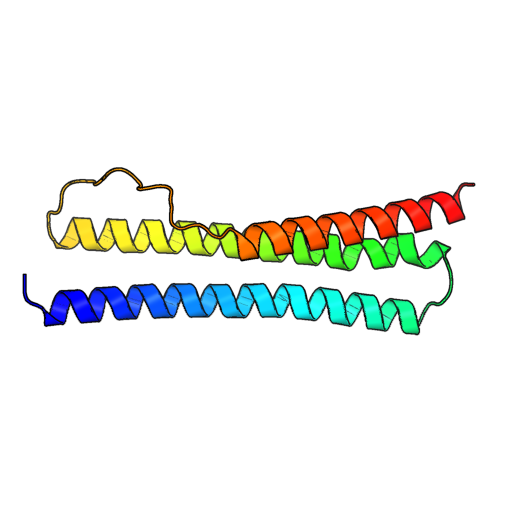7.755 6.625 13.705 1.00 84.94 71 SER A C 1
ATOM 572 O O . SER A 1 71 ? -8.222 6.953 14.796 1.00 84.94 71 SER A O 1
ATOM 574 N N . ALA A 1 72 ? -8.476 5.961 12.796 1.00 83.25 72 ALA A N 1
ATOM 575 C CA . ALA A 1 72 ? -9.880 5.615 12.975 1.00 83.25 72 ALA A CA 1
ATOM 576 C C . ALA A 1 72 ? -10.044 4.594 14.105 1.00 83.25 72 ALA A C 1
ATOM 578 O O . ALA A 1 72 ? -10.897 4.758 14.975 1.00 83.25 72 ALA A O 1
ATOM 579 N N . PHE A 1 73 ? -9.169 3.588 14.152 1.00 82.88 73 PHE A N 1
ATOM 580 C CA . PHE A 1 73 ? -9.155 2.598 15.221 1.00 82.88 73 PHE A CA 1
ATOM 581 C C . PHE A 1 73 ? -8.860 3.239 16.586 1.00 82.88 73 PHE A C 1
ATOM 583 O O . PHE A 1 73 ? -9.549 2.950 17.567 1.00 82.88 73 PHE A O 1
ATOM 590 N N . THR A 1 74 ? -7.885 4.152 16.666 1.00 83.25 74 THR A N 1
ATOM 591 C CA . THR A 1 74 ? -7.591 4.889 17.907 1.00 83.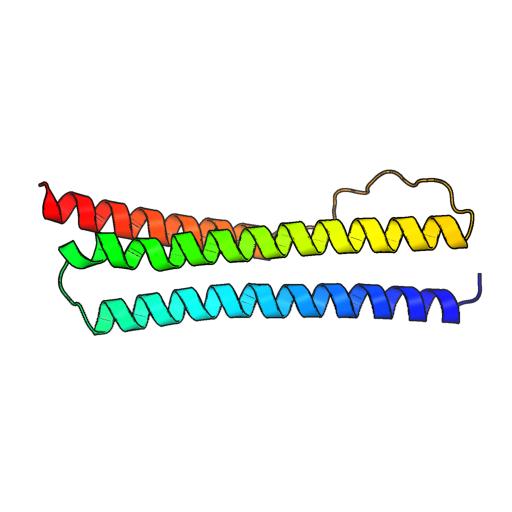25 74 THR A CA 1
ATOM 592 C C . THR A 1 74 ? -8.747 5.791 18.336 1.00 83.25 74 THR A C 1
ATOM 594 O O . THR A 1 74 ? -9.083 5.819 19.515 1.00 83.25 74 THR A O 1
ATOM 597 N N . ALA A 1 75 ? -9.407 6.474 17.397 1.00 83.94 75 ALA A N 1
ATOM 598 C CA . ALA A 1 75 ? -10.551 7.332 17.698 1.00 83.94 75 ALA A CA 1
ATOM 599 C C . ALA A 1 75 ? -11.762 6.521 18.188 1.00 83.94 75 ALA A C 1
ATOM 601 O O . ALA A 1 75 ? -12.351 6.855 19.213 1.00 83.94 75 ALA A O 1
ATOM 602 N N . MET A 1 76 ? -12.091 5.412 17.513 1.00 81.62 76 MET A N 1
ATOM 603 C CA . MET A 1 76 ? -13.171 4.514 17.933 1.00 81.62 76 MET A CA 1
ATOM 604 C C . MET A 1 76 ? -12.899 3.936 19.322 1.00 81.62 76 MET A C 1
ATOM 606 O O . MET A 1 76 ? -13.763 3.983 20.192 1.00 81.62 76 MET A O 1
ATOM 610 N N . THR A 1 77 ? -11.694 3.413 19.559 1.00 81.44 77 THR A N 1
ATOM 611 C CA . THR A 1 77 ? -11.330 2.865 20.876 1.00 81.44 77 THR A CA 1
ATOM 612 C C . THR A 1 77 ? -11.362 3.921 21.981 1.00 81.44 77 THR A C 1
ATOM 614 O O . THR A 1 77 ? -11.806 3.603 23.083 1.00 81.44 77 THR A O 1
ATOM 617 N N . ALA A 1 78 ? -10.957 5.163 21.702 1.00 83.00 78 ALA A N 1
ATOM 618 C CA . ALA A 1 78 ? -11.048 6.269 22.651 1.00 83.00 78 ALA A CA 1
ATOM 619 C C . ALA A 1 78 ? -12.504 6.645 22.977 1.00 83.00 78 ALA A C 1
ATOM 621 O O . ALA A 1 78 ? -12.852 6.738 24.153 1.00 83.00 78 ALA A O 1
ATOM 622 N N . ALA A 1 79 ? -13.365 6.791 21.963 1.00 81.62 79 ALA A N 1
ATOM 623 C CA . ALA A 1 79 ? -14.782 7.107 22.152 1.00 81.62 79 ALA A CA 1
ATOM 624 C C . ALA A 1 79 ? -15.502 6.034 22.986 1.00 81.62 79 ALA A C 1
ATOM 626 O O . ALA A 1 79 ? -16.218 6.354 23.932 1.00 81.62 79 ALA A O 1
ATOM 627 N N . TRP A 1 80 ? -15.244 4.755 22.696 1.00 80.25 80 TRP A N 1
ATOM 628 C CA . TRP A 1 80 ? -15.807 3.636 23.458 1.00 80.25 80 TRP A CA 1
ATOM 629 C C . TRP A 1 80 ? -15.366 3.624 24.923 1.00 80.25 80 TRP A C 1
ATOM 631 O O . TRP A 1 80 ? -16.187 3.390 25.805 1.00 80.25 80 TRP A O 1
ATOM 641 N N . ARG A 1 81 ? -14.089 3.909 25.202 1.00 78.19 81 ARG A N 1
ATOM 642 C CA . ARG A 1 81 ? -13.604 4.020 26.587 1.00 78.19 81 ARG A CA 1
ATOM 643 C C . ARG A 1 81 ? -14.273 5.175 27.327 1.00 78.19 81 ARG A C 1
ATOM 645 O O . ARG A 1 81 ? -14.655 4.997 28.478 1.00 78.19 81 ARG A O 1
ATOM 652 N N . GLY A 1 82 ? -14.453 6.316 26.656 1.00 81.56 82 GLY A N 1
ATOM 653 C CA . GLY A 1 82 ? -15.157 7.475 27.209 1.00 81.56 82 GLY A CA 1
ATOM 654 C C . GLY A 1 82 ? -16.604 7.163 27.593 1.00 81.56 82 GLY A C 1
ATOM 655 O O . GLY A 1 82 ? -17.042 7.559 28.667 1.00 81.56 82 GLY A O 1
ATOM 656 N N . LEU A 1 83 ? -17.318 6.393 26.766 1.00 81.44 83 LEU A N 1
ATOM 657 C CA . LEU A 1 83 ? -18.690 5.959 27.058 1.00 81.44 83 LEU A CA 1
ATOM 658 C C . LEU A 1 83 ? -18.774 4.957 28.221 1.00 81.44 83 LEU A C 1
ATOM 660 O O . LEU A 1 83 ? -19.746 4.978 28.970 1.00 81.44 83 LEU A O 1
ATOM 664 N N . ASN A 1 84 ? -17.764 4.100 28.391 1.00 80.44 84 ASN A N 1
ATOM 665 C CA . ASN A 1 84 ? -17.754 3.055 29.420 1.00 80.44 84 ASN A CA 1
ATOM 666 C C . ASN A 1 84 ? -17.073 3.471 30.739 1.00 80.44 84 ASN A C 1
ATOM 668 O O . ASN A 1 84 ? -17.027 2.669 31.671 1.00 80.44 84 ASN A O 1
ATOM 672 N N . GLY A 1 85 ? -16.495 4.675 30.824 1.00 77.25 85 GLY A N 1
ATOM 673 C CA . GLY A 1 85 ? -15.696 5.100 31.981 1.00 77.25 85 GLY A CA 1
ATOM 674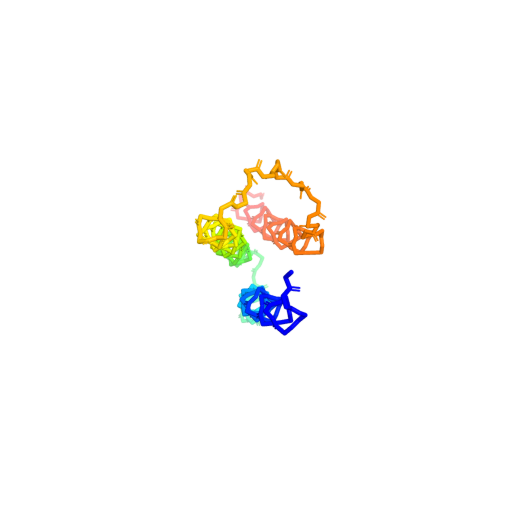 C C . GLY A 1 85 ? -14.409 4.283 32.185 1.00 77.25 85 GLY A C 1
ATOM 675 O O . GLY A 1 85 ? -13.866 4.246 33.287 1.00 77.25 85 GLY A O 1
ATOM 676 N N . GLU A 1 86 ? -13.920 3.600 31.142 1.00 77.75 86 GLU A N 1
ATOM 677 C CA . GLU A 1 86 ? -12.706 2.776 31.194 1.00 77.75 86 GLU A CA 1
ATOM 678 C C . GLU A 1 86 ? -11.448 3.670 31.211 1.00 77.75 86 GLU A C 1
ATOM 680 O O . GLU A 1 86 ? -11.302 4.572 30.382 1.00 77.75 86 GLU A O 1
ATOM 685 N N . ALA A 1 87 ? -10.500 3.399 32.117 1.00 68.31 87 ALA A N 1
ATOM 686 C CA . ALA A 1 87 ? -9.229 4.125 32.178 1.00 68.31 87 ALA A CA 1
ATOM 687 C C . ALA A 1 87 ? -8.413 3.965 30.879 1.00 68.31 87 ALA A C 1
ATOM 689 O O . ALA A 1 87 ? -8.454 2.929 30.207 1.00 68.31 87 ALA A O 1
ATOM 690 N N . ALA A 1 88 ? -7.641 4.997 30.523 1.00 60.94 88 ALA A N 1
ATOM 691 C CA . ALA A 1 88 ? -6.819 5.008 29.318 1.00 60.94 88 ALA A CA 1
ATOM 692 C C . ALA A 1 88 ? -5.742 3.909 29.369 1.00 60.94 88 ALA A C 1
ATOM 694 O O . ALA A 1 88 ? -4.665 4.080 29.931 1.00 60.94 88 ALA A O 1
ATOM 695 N N . MET A 1 89 ? -6.028 2.761 28.761 1.00 58.31 89 MET A N 1
ATOM 696 C CA . MET A 1 89 ? -5.054 1.686 28.619 1.00 58.31 89 MET A CA 1
ATOM 697 C C . MET A 1 89 ? -3.981 2.101 27.605 1.00 58.31 89 MET A C 1
ATOM 699 O O . MET A 1 89 ? -4.318 2.556 26.499 1.00 58.31 89 MET A O 1
ATOM 703 N N . ALA A 1 90 ? -2.711 1.941 27.993 1.00 55.75 90 ALA A N 1
ATOM 704 C CA . ALA A 1 90 ? -1.550 2.227 27.159 1.00 55.75 90 ALA A CA 1
ATOM 705 C C . ALA A 1 90 ? -1.693 1.541 25.789 1.00 55.75 90 ALA A C 1
ATOM 707 O O . ALA A 1 90 ? -2.195 0.412 25.723 1.00 55.75 90 ALA A O 1
ATOM 708 N N . PRO A 1 91 ? -1.290 2.197 24.687 1.00 54.03 91 PRO A N 1
ATOM 709 C CA . PRO A 1 91 ? -1.363 1.598 23.365 1.00 54.03 91 PRO A CA 1
ATOM 710 C C . PRO A 1 91 ? -0.516 0.324 23.358 1.00 54.03 91 PRO A C 1
ATOM 712 O O . PRO A 1 91 ? 0.711 0.371 23.330 1.00 54.03 91 PRO A O 1
ATOM 715 N N . THR A 1 92 ? -1.164 -0.841 23.392 1.00 50.75 92 THR A N 1
ATOM 716 C CA . THR A 1 92 ? -0.493 -2.123 23.187 1.00 50.75 92 THR A CA 1
ATOM 717 C C . THR A 1 92 ? -0.088 -2.170 21.716 1.00 50.75 92 THR A C 1
ATOM 719 O O . THR A 1 92 ? -0.876 -2.557 20.850 1.00 50.75 92 THR A O 1
ATOM 722 N N . GLY A 1 93 ? 1.118 -1.680 21.423 1.00 47.28 93 GLY A N 1
ATOM 723 C CA . GLY A 1 93 ? 1.678 -1.438 20.090 1.00 47.28 93 GLY A CA 1
ATOM 724 C C . GLY A 1 93 ? 1.979 -2.692 19.266 1.00 47.28 93 GLY A C 1
ATOM 725 O O . GLY A 1 93 ? 2.997 -2.750 18.588 1.00 47.28 93 GLY A O 1
ATOM 726 N N . ARG A 1 94 ? 1.124 -3.716 19.321 1.00 47.28 94 ARG A N 1
ATOM 727 C CA . ARG A 1 94 ? 1.381 -5.026 18.710 1.00 47.28 94 ARG A CA 1
ATOM 728 C C . ARG A 1 94 ? 0.232 -5.570 17.869 1.00 47.28 94 ARG A C 1
ATOM 730 O O . ARG A 1 94 ? 0.143 -6.774 17.670 1.00 47.28 94 ARG A O 1
ATOM 737 N N . SER A 1 95 ? -0.630 -4.714 17.321 1.00 48.81 95 SER A N 1
ATOM 738 C CA . SER A 1 95 ? -1.449 -5.135 16.174 1.00 48.81 95 SER A CA 1
ATOM 739 C C . SER A 1 95 ? -0.572 -5.067 14.927 1.00 48.81 95 SER A C 1
ATOM 741 O O . SER A 1 95 ? -0.597 -4.079 14.202 1.00 48.81 95 SER A O 1
ATOM 743 N N . ALA A 1 96 ? 0.277 -6.085 14.762 1.00 51.28 96 ALA A N 1
ATOM 744 C CA . ALA A 1 96 ? 1.250 -6.212 13.689 1.00 51.28 96 ALA A CA 1
ATOM 745 C C . ALA A 1 96 ? 0.561 -6.125 12.315 1.00 51.28 96 ALA A C 1
ATOM 747 O O . ALA A 1 96 ? -0.087 -7.083 11.898 1.00 51.28 96 ALA A O 1
ATOM 748 N N . PRO A 1 97 ? 0.752 -5.030 11.561 1.00 58.75 97 PRO A N 1
ATOM 749 C CA . PRO A 1 97 ? 0.463 -4.988 10.140 1.00 58.75 97 PRO A CA 1
ATOM 750 C C . PRO A 1 97 ? 1.716 -5.471 9.398 1.00 58.75 97 PRO A C 1
ATOM 752 O O . PRO A 1 97 ? 2.184 -4.804 8.484 1.00 58.75 97 PRO A O 1
ATOM 755 N N . GLY A 1 98 ? 2.329 -6.573 9.855 1.00 71.56 98 GLY A N 1
ATOM 756 C CA . GLY A 1 98 ? 3.626 -7.026 9.346 1.00 71.56 98 GLY A CA 1
ATOM 757 C C . GLY A 1 98 ? 3.560 -7.284 7.844 1.00 71.56 98 GLY A C 1
ATOM 758 O O . GLY A 1 98 ? 4.351 -6.732 7.091 1.00 71.56 98 GLY A O 1
ATOM 759 N N . ALA A 1 99 ? 2.536 -8.017 7.404 1.00 78.25 99 ALA A N 1
ATOM 760 C CA . ALA A 1 99 ? 2.328 -8.315 5.991 1.00 78.25 99 ALA A CA 1
ATOM 761 C C . ALA A 1 99 ? 2.060 -7.056 5.149 1.00 78.25 99 ALA A C 1
ATOM 763 O O . ALA A 1 99 ? 2.700 -6.870 4.123 1.00 78.25 99 ALA A O 1
ATOM 764 N N . MET A 1 100 ? 1.178 -6.153 5.591 1.00 84.12 100 MET A N 1
ATOM 765 C CA . MET A 1 100 ? 0.878 -4.924 4.838 1.00 84.12 100 MET A CA 1
ATOM 766 C C . MET A 1 100 ? 2.085 -3.977 4.801 1.00 84.12 100 MET A C 1
ATOM 768 O O . MET A 1 100 ? 2.371 -3.377 3.777 1.00 84.12 100 MET A O 1
ATOM 772 N N . ALA A 1 101 ? 2.853 -3.863 5.885 1.00 82.56 101 ALA A N 1
ATOM 773 C CA . ALA A 1 101 ? 4.079 -3.069 5.875 1.00 82.56 101 ALA A CA 1
ATOM 774 C C . ALA A 1 101 ? 5.134 -3.659 4.924 1.00 82.56 101 ALA A C 1
ATOM 776 O O . ALA A 1 101 ? 5.777 -2.911 4.195 1.00 82.56 101 ALA A O 1
ATOM 777 N N . LEU A 1 102 ? 5.283 -4.987 4.893 1.00 85.94 102 LEU A N 1
ATOM 778 C CA . LEU A 1 102 ? 6.196 -5.664 3.969 1.00 85.94 102 LEU A CA 1
ATOM 779 C C . LEU A 1 102 ? 5.777 -5.479 2.508 1.00 85.94 102 LEU A C 1
ATOM 781 O O . LEU A 1 102 ? 6.626 -5.160 1.683 1.00 85.94 102 LEU A O 1
ATOM 785 N N . VAL A 1 103 ? 4.485 -5.623 2.197 1.00 87.38 103 VAL A N 1
ATOM 786 C CA . VAL A 1 103 ? 3.946 -5.392 0.845 1.00 87.38 103 VAL A CA 1
ATOM 787 C C . VAL A 1 103 ? 4.191 -3.949 0.407 1.00 87.38 103 VAL A C 1
ATOM 789 O O . VAL A 1 103 ? 4.686 -3.721 -0.689 1.00 87.38 103 VAL A O 1
ATOM 792 N N . LEU A 1 104 ? 3.942 -2.983 1.294 1.00 88.25 104 LEU A N 1
ATOM 793 C CA . LEU A 1 104 ? 4.191 -1.565 1.037 1.00 88.25 104 LEU A CA 1
ATOM 794 C C . LEU A 1 104 ? 5.658 -1.282 0.687 1.00 88.25 104 LEU A C 1
ATOM 796 O O . LEU A 1 104 ? 5.946 -0.590 -0.285 1.00 88.25 104 LEU A O 1
ATOM 800 N N . ILE A 1 105 ? 6.580 -1.800 1.506 1.00 87.94 105 ILE A N 1
ATOM 801 C CA . ILE A 1 105 ? 8.022 -1.617 1.311 1.00 87.94 105 ILE A CA 1
ATOM 802 C C . ILE A 1 105 ? 8.456 -2.294 0.012 1.00 87.94 105 ILE A C 1
ATOM 804 O O . ILE A 1 105 ? 9.190 -1.693 -0.767 1.00 87.94 105 ILE A O 1
ATOM 808 N N . GLY A 1 106 ? 7.982 -3.518 -0.236 1.00 88.88 106 GLY A N 1
ATOM 809 C CA . GLY A 1 106 ? 8.274 -4.257 -1.459 1.00 88.88 106 GLY A CA 1
ATOM 810 C C . GLY A 1 106 ? 7.820 -3.507 -2.708 1.00 88.88 106 GLY A C 1
ATOM 811 O O . GLY A 1 106 ? 8.586 -3.390 -3.659 1.00 88.88 106 GLY A O 1
ATOM 812 N N . GLU A 1 107 ? 6.618 -2.936 -2.688 1.00 89.50 107 GLU A N 1
ATOM 813 C CA . GLU A 1 107 ? 6.092 -2.183 -3.823 1.00 89.50 107 GLU A CA 1
ATOM 814 C C . GLU A 1 107 ? 6.835 -0.860 -4.054 1.00 89.50 107 GLU A C 1
ATOM 816 O O . GLU A 1 107 ? 7.216 -0.554 -5.185 1.00 89.50 107 GLU A O 1
ATOM 821 N N . ALA A 1 108 ? 7.139 -0.113 -2.989 1.00 90.25 108 ALA A N 1
ATOM 822 C CA . ALA A 1 108 ? 7.944 1.102 -3.098 1.00 90.25 108 ALA A CA 1
ATOM 823 C C . ALA A 1 108 ? 9.353 0.813 -3.648 1.00 90.25 108 ALA A C 1
ATOM 825 O O . ALA A 1 108 ? 9.845 1.552 -4.502 1.00 90.25 108 ALA A O 1
ATOM 826 N N . LEU A 1 109 ? 9.990 -0.273 -3.191 1.00 92.38 109 LEU A N 1
ATOM 827 C CA . LEU A 1 109 ? 11.300 -0.704 -3.680 1.00 92.38 109 LEU A CA 1
ATOM 828 C C . LEU A 1 109 ? 11.244 -1.148 -5.142 1.00 92.38 109 LEU A C 1
ATOM 830 O O . LEU A 1 109 ? 12.103 -0.743 -5.920 1.00 92.38 109 LEU A O 1
ATOM 834 N N . ALA A 1 110 ? 10.232 -1.928 -5.532 1.00 89.19 110 ALA A N 1
ATOM 835 C CA . ALA A 1 110 ? 10.042 -2.334 -6.922 1.00 89.19 110 ALA A CA 1
ATOM 836 C C . ALA A 1 110 ? 9.930 -1.108 -7.841 1.00 89.19 110 ALA A C 1
ATOM 838 O O . ALA A 1 110 ? 10.591 -1.043 -8.876 1.00 89.19 110 ALA A O 1
ATOM 839 N N . GLY A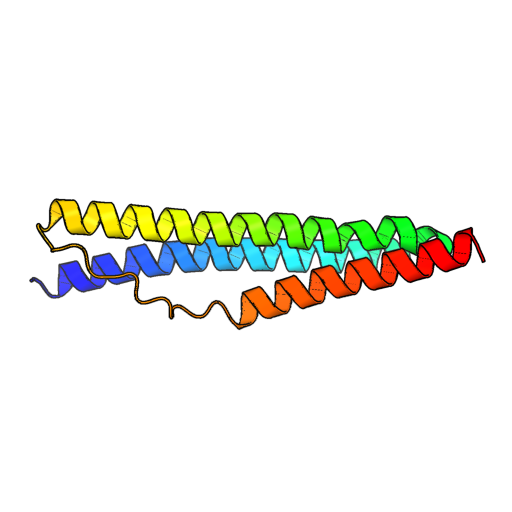 1 111 ? 9.171 -0.095 -7.419 1.00 88.75 111 GLY A N 1
ATOM 840 C CA . GLY A 1 111 ? 9.088 1.178 -8.121 1.00 88.75 111 GLY A CA 1
ATOM 841 C C . GLY A 1 111 ? 10.406 1.922 -8.228 1.00 88.75 111 GLY A C 1
ATOM 842 O O . GLY A 1 111 ? 10.819 2.280 -9.328 1.00 88.75 111 GLY A O 1
ATOM 843 N N . ALA A 1 112 ? 11.098 2.108 -7.104 1.00 90.81 112 ALA A N 1
ATOM 844 C CA . ALA A 1 112 ? 12.384 2.798 -7.073 1.00 90.81 112 ALA A CA 1
ATOM 845 C C . ALA A 1 112 ? 13.430 2.124 -7.978 1.00 90.81 112 ALA A C 1
ATOM 847 O O . ALA A 1 112 ? 14.179 2.815 -8.667 1.00 90.81 112 ALA A O 1
ATOM 848 N N . VAL A 1 113 ? 13.449 0.787 -8.022 1.00 92.19 113 VAL A N 1
ATOM 849 C CA . VAL A 1 113 ? 14.332 0.018 -8.911 1.00 92.19 113 VAL A CA 1
ATOM 850 C C . VAL A 1 113 ? 13.997 0.277 -10.380 1.00 92.19 113 VAL A C 1
ATOM 852 O O . VAL A 1 113 ? 14.904 0.551 -11.161 1.00 92.19 113 VAL A O 1
ATOM 855 N N . LEU A 1 114 ? 12.716 0.255 -10.763 1.00 89.12 114 LEU A N 1
ATOM 856 C CA . LEU A 1 114 ? 12.306 0.555 -12.141 1.00 89.12 114 LEU A CA 1
ATOM 857 C C . LEU A 1 114 ? 12.673 1.989 -12.543 1.00 89.12 114 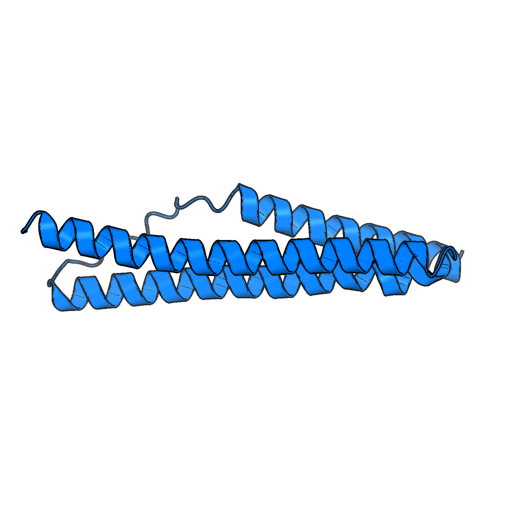LEU A C 1
ATOM 859 O O . LEU A 1 114 ? 13.208 2.196 -13.633 1.00 89.12 114 LEU A O 1
ATOM 863 N N . VAL A 1 115 ? 12.464 2.960 -11.644 1.00 90.38 115 VAL A N 1
ATOM 864 C CA . VAL A 1 115 ? 12.869 4.353 -11.874 1.00 90.38 115 VAL A CA 1
ATOM 865 C C . VAL A 1 115 ? 14.379 4.450 -12.088 1.00 90.38 115 VAL A C 1
ATOM 867 O O . VAL A 1 115 ? 14.819 5.080 -13.046 1.00 90.38 115 VAL A O 1
ATOM 870 N N . ALA A 1 116 ? 15.175 3.805 -11.231 1.00 90.81 116 ALA A N 1
ATOM 871 C CA . ALA A 1 116 ? 16.632 3.825 -11.326 1.00 90.81 116 ALA A CA 1
ATOM 872 C C . ALA A 1 116 ? 17.142 3.206 -12.638 1.00 90.81 116 ALA A C 1
ATOM 874 O O . ALA A 1 116 ? 18.019 3.784 -13.275 1.00 90.81 116 ALA A O 1
ATOM 875 N N . ILE A 1 117 ? 16.569 2.074 -13.067 1.00 89.44 117 ILE A N 1
ATOM 876 C CA . ILE A 1 117 ? 16.918 1.425 -14.340 1.00 89.44 117 ILE A CA 1
ATOM 877 C C . ILE A 1 117 ? 16.581 2.341 -15.520 1.00 89.44 117 ILE A C 1
ATOM 879 O O . ILE A 1 117 ? 17.418 2.539 -16.397 1.00 89.44 117 ILE A O 1
ATOM 883 N N . GLY A 1 118 ? 15.378 2.923 -15.538 1.00 87.19 118 GLY A N 1
ATOM 884 C CA . GLY A 1 118 ? 14.971 3.817 -16.620 1.00 87.19 118 GLY A CA 1
ATOM 885 C C . GLY A 1 118 ? 15.826 5.079 -16.695 1.00 87.19 118 GLY A C 1
ATOM 886 O O . GLY A 1 118 ? 16.260 5.458 -17.775 1.00 87.19 118 GLY A O 1
ATOM 887 N N . LEU A 1 119 ? 16.139 5.696 -15.550 1.00 89.56 119 LEU A N 1
ATOM 888 C CA . LEU A 1 119 ? 17.031 6.857 -15.500 1.00 89.56 119 LEU A CA 1
ATOM 889 C C . LEU A 1 119 ? 18.445 6.511 -15.976 1.00 89.56 119 LEU A C 1
ATOM 891 O O . LEU A 1 119 ? 19.029 7.282 -16.730 1.00 89.56 119 LEU A O 1
ATOM 895 N N . ALA A 1 120 ? 18.983 5.358 -15.575 1.00 90.06 120 ALA A N 1
ATOM 896 C CA . ALA A 1 120 ? 20.285 4.904 -16.051 1.00 90.06 120 ALA A CA 1
ATOM 897 C C . ALA A 1 120 ? 20.301 4.716 -17.576 1.00 90.06 120 ALA A C 1
ATOM 899 O O . ALA A 1 120 ? 21.293 5.054 -18.206 1.00 90.06 120 ALA A O 1
ATOM 900 N N . ALA A 1 121 ? 19.203 4.244 -18.173 1.00 86.25 121 ALA A N 1
ATOM 901 C CA . ALA A 1 121 ? 19.089 4.106 -19.623 1.00 86.25 121 ALA A CA 1
ATOM 902 C C . ALA A 1 121 ? 18.967 5.450 -20.366 1.00 86.25 121 ALA A C 1
ATOM 904 O O . ALA A 1 121 ? 19.406 5.544 -21.504 1.00 86.25 121 ALA A O 1
ATOM 905 N N . CYS A 1 122 ? 18.397 6.486 -19.740 1.00 81.38 122 CYS A N 1
ATOM 906 C CA . CYS A 1 122 ? 18.279 7.814 -20.354 1.00 81.38 122 CYS A CA 1
ATOM 907 C C . CYS A 1 122 ? 19.580 8.638 -20.307 1.00 81.38 122 CYS A C 1
ATOM 909 O O . CYS A 1 122 ? 19.725 9.584 -21.080 1.00 81.38 122 CYS A O 1
ATOM 911 N N . PHE A 1 123 ? 20.476 8.354 -19.355 1.00 81.12 123 PHE A N 1
ATOM 912 C CA . PHE A 1 123 ? 21.646 9.195 -19.055 1.00 81.12 123 PHE A CA 1
ATOM 913 C C . PHE A 1 123 ? 22.999 8.463 -19.103 1.00 81.12 123 PHE A C 1
ATOM 915 O O . PHE A 1 123 ? 24.025 9.110 -18.886 1.00 81.12 123 PHE A O 1
ATOM 922 N N . GLY A 1 124 ? 23.009 7.147 -19.330 1.00 64.50 124 GLY A N 1
ATOM 923 C CA . GLY A 1 124 ? 24.211 6.316 -19.472 1.00 64.50 124 GLY A CA 1
ATOM 924 C C . GLY A 1 124 ? 24.526 6.010 -20.925 1.00 64.50 124 GLY A C 1
ATOM 925 O O . GLY A 1 124 ? 25.730 6.034 -21.259 1.00 64.50 124 GLY A O 1
#

Mean predicted aligned error: 7.48 Å

Secondary structure (DSSP, 8-state):
--HHHHHHHHHHHHHHHHHHHHHHHHHHHHHHHHHHHHHHH---GGGHHHHTHHHHHHHHHHHHHHHHHHHHHHHHHHHHHHHHT------------HHHHHHHHHHHHHHHHHHHHHHHHHH-

Radius of gyration: 20.07 Å; Cα contacts (8 Å, |Δi|>4): 89; chains: 1; bounding box: 48×20×56 Å

Sequence (124 aa):
MDRDALLVRYRVMSDTRLHFSRLYFAVIAFSVLLTLALWALFLVVEALAVIGWVPVAGAFVAQRLLLRERSAFTAMTAAWRGLNGEAAMAPTGRSAPGAMALVLIGEALAGAVLVAIGLAACFG

Solvent-accessible surface area (backbone atoms only — not comparable to full-atom values): 6603 Å² total; per-residue (Å²): 132,62,71,66,62,55,51,53,52,51,49,59,54,47,52,55,51,49,50,49,50,51,54,34,52,50,41,49,51,48,22,54,52,49,40,53,52,49,47,73,73,46,85,48,62,51,52,29,36,62,48,13,47,42,25,36,51,26,27,54,54,36,51,52,47,55,53,48,47,52,51,51,52,53,49,52,54,49,54,53,27,64,77,67,73,50,76,89,72,75,84,76,90,68,84,74,57,59,66,61,53,48,51,37,51,51,35,31,48,55,9,52,51,32,24,51,53,5,47,46,62,71,75,108